Protein 7AH2 (pdb70)

Secondary structure (P-SEA, 3-state):
ccccccccccccccbbbbccccccccccaaaaaaaaaacccccccccccccccccccc/ccccccccccccccbbbbccccccccccaaaaaaaaaacccccccccccccccccccc

B-factor: mean 26.35, std 6.77, range [5.73, 57.05]

Radius of gyration: 13.52 Å; Cα contacts (8 Å, |Δi|>4): 278; chains: 2; bounding box: 35×25×39 Å

Solvent-accessible surface area: 6782 Å² total; per-residue (Å²): 99,120,57,53,0,80,90,48,120,95,124,89,24,37,0,0,0,14,22,48,174,52,0,26,2,5,0,2,32,49,11,0,65,101,26,73,111,152,131,109,70,0,68,61,55,181,93,84,16,122,46,10,5,38,8,118,107,56,124,121,51,53,0,82,87,47,118,94,127,89,36,36,0,0,1,12,25,47,162,53,0,26,2,7,0,3,34,50,13,0,69,93,25,86,120,149,130,107,67,0,65,64,54,178,92,82,14,118,46,13,6,40,7,120,84,72

Sequence (116 aa):
CLEPCVICQSRPKNGCIVHGRTGHLMACYTCAKKLKNRNKLCPVCREPIQSVVLTYMSCLEPCVICQSRPKNGCIVHGRTGHLMACYTCAKKLKNRNKLCPVCREPIQSVVLTYMS

Nearest PDB structures (foldseek):
  7ah2-assembly1_BBB  TM=1.011E+00  e=1.483E-12  Danio rerio
  7ahz-assembly4_JJJ  TM=9.874E-01  e=1.660E-10  Xenopus tropicalis
  7ai0-assembly1_AAA  TM=9.796E-01  e=2.502E-10  Homo sapiens
  6sqo-assembly1_D  TM=9.802E-01  e=3.071E-10  Homo sapiens
  7ai1-assembly1_AAA  TM=9.743E-01  e=4.323E-10  Homo sapiens

Foldseek 3Di:
DQFAQPVPSPHHQQKWQDDPHDTDGRHAVVVNVVCLVVQFADPVPRHTRPDIDRHDDD/DQFAQPVPSPHHQQKWQDDPPDTDGRHAVVVNVVCLVVQFADPVPRHTRPDIDRHDDD

Structure (mmCIF, N/CA/C/O backbone):
data_7AH2
#
_entry.id   7AH2
#
_cell.length_a   46.163
_cell.length_b   23.859
_cell.length_c   54.306
_cell.angle_alpha   90.000
_cell.angle_beta   101.664
_cell.angle_gamma   90.000
#
_symmetry.space_group_name_H-M   'P 1 21 1'
#
loop_
_entity.id
_entity.type
_entity.pdbx_description
1 polymer 'E3 ubiquitin-protein ligase Mdm2'
2 non-polymer 'ZINC ION'
3 water water
#
loop_
_atom_site.group_PDB
_atom_site.id
_atom_site.type_symbol
_atom_site.label_atom_id
_atom_site.label_alt_id
_atom_site.label_comp_id
_atom_site.label_asym_id
_atom_site.label_entity_id
_atom_site.label_seq_id
_atom_site.pdbx_PDB_ins_code
_atom_site.Cartn_x
_atom_site.Cartn_y
_atom_site.Cartn_z
_atom_site.occupancy
_atom_site.B_iso_or_equiv
_atom_site.auth_seq_id
_atom_site.auth_comp_id
_atom_site.auth_asym_id
_atom_site.auth_atom_id
_atom_site.pdbx_PDB_model_num
ATOM 1 N N . CYS A 1 14 ? 6.265 -1.594 18.632 1.000 51.338 418 CYS AAA N 1
ATOM 2 C CA . CYS A 1 14 ? 5.949 -1.072 19.998 1.000 49.448 418 CYS AAA CA 1
ATOM 3 C C . CYS A 1 14 ? 6.058 0.455 20.019 1.000 47.487 418 CYS AAA C 1
ATOM 4 O O . CYS A 1 14 ? 7.083 0.975 19.512 1.000 47.428 418 CYS AAA O 1
ATOM 12 N N . LEU A 1 15 ? 5.079 1.126 20.643 1.000 45.411 419 LEU AAA N 1
ATOM 13 C CA . LEU A 1 15 ? 5.132 2.574 21.001 1.000 42.420 419 LEU AAA CA 1
ATOM 14 C C . LEU A 1 15 ? 6.030 2.794 22.233 1.000 38.545 419 LEU AAA C 1
ATOM 15 O O . LEU A 1 15 ? 6.155 3.950 22.636 1.000 38.983 419 LEU AAA O 1
ATOM 21 N N . GLU A 1 16 ? 6.649 1.733 22.777 1.000 34.616 420 GLU AAA N 1
ATOM 22 C CA . GLU A 1 16 ? 7.630 1.780 23.897 1.000 31.404 420 GLU AAA CA 1
ATOM 23 C C . GLU A 1 16 ? 8.898 2.501 23.438 1.000 28.699 420 GLU AAA C 1
ATOM 24 O O . GLU A 1 16 ? 9.181 2.563 22.245 1.000 28.611 420 GLU AAA O 1
ATOM 30 N N . PRO A 1 17 ? 9.694 3.078 24.370 1.000 25.917 421 PRO AAA N 1
ATOM 31 C CA . PRO A 1 17 ? 10.860 3.883 24.010 1.000 24.115 421 PRO AAA CA 1
ATOM 32 C C . PRO A 1 17 ? 12.128 3.060 23.734 1.000 22.215 421 PRO AAA C 1
ATOM 33 O O . PRO A 1 17 ? 12.079 1.842 23.818 1.000 21.751 421 PRO AAA O 1
ATOM 44 N N . CYS A 1 18 ? 13.228 3.748 23.415 1.000 20.909 422 CYS AAA N 1
ATOM 45 C CA . CYS A 1 18 ? 14.576 3.155 23.199 1.000 21.224 422 CYS AAA CA 1
ATOM 46 C C . CYS A 1 18 ? 14.897 2.234 24.377 1.000 21.306 422 CYS AAA C 1
ATOM 47 O O . CYS A 1 18 ? 14.758 2.719 25.498 1.000 22.727 422 CYS AAA O 1
ATOM 55 N N . VAL A 1 19 ? 15.299 0.983 24.130 1.000 20.762 423 VAL AAA N 1
ATOM 56 C CA . VAL A 1 19 ? 15.498 -0.058 25.190 1.000 21.094 423 VAL AAA CA 1
ATOM 57 C C . VAL A 1 19 ? 16.673 0.324 26.096 1.000 20.860 423 VAL AAA C 1
ATOM 58 O O . VAL A 1 19 ? 16.659 -0.126 27.252 1.000 23.642 423 VAL AAA O 1
ATOM 71 N N . ILE A 1 20 ? 17.652 1.079 25.593 1.000 20.301 424 ILE AAA N 1
ATOM 72 C CA . ILE A 1 20 ? 18.885 1.473 26.336 1.000 20.317 424 ILE AAA CA 1
ATOM 73 C C . ILE A 1 20 ? 18.530 2.638 27.275 1.000 20.190 424 ILE AAA C 1
ATOM 74 O O . ILE A 1 20 ? 18.528 2.414 28.499 1.000 19.018 424 ILE AAA O 1
ATOM 90 N N . CYS A 1 21 ? 18.204 3.820 26.733 1.000 20.569 425 CYS AAA N 1
ATOM 91 C CA . CYS A 1 21 ? 17.968 5.063 27.529 1.000 21.127 425 CYS AAA CA 1
ATOM 92 C C . CYS A 1 21 ? 16.517 5.138 28.027 1.000 21.247 425 CYS AAA C 1
ATOM 93 O O . CYS A 1 21 ? 16.313 5.718 29.107 1.000 21.389 425 CYS AAA O 1
ATOM 101 N N . GLN A 1 22 ? 15.559 4.592 27.262 1.000 21.596 426 GLN AAA N 1
ATOM 102 C CA . GLN A 1 22 ? 14.101 4.542 27.578 1.000 21.561 426 GLN AAA CA 1
ATOM 103 C C . GLN A 1 22 ? 13.540 5.965 27.674 1.000 21.331 426 GLN AAA C 1
ATOM 104 O O . GLN A 1 22 ? 12.415 6.117 28.178 1.000 20.437 426 GLN AAA O 1
ATOM 118 N N . SER A 1 23 ? 14.266 6.950 27.135 1.000 21.329 427 SER AAA N 1
ATOM 119 C CA . SER A 1 23 ? 13.997 8.403 27.283 1.000 21.679 427 SER AAA CA 1
ATOM 120 C C . SER A 1 23 ? 13.754 9.062 25.916 1.000 22.472 427 SER AAA C 1
ATOM 121 O O . SER A 1 23 ? 13.346 10.254 25.901 1.000 21.957 427 SER AAA O 1
ATOM 129 N N . ARG A 1 24 ? 14.031 8.340 24.822 1.000 23.500 428 ARG AAA N 1
ATOM 130 C CA . ARG A 1 24 ? 13.894 8.815 23.416 1.000 25.203 428 ARG AAA CA 1
ATOM 131 C C . ARG A 1 24 ? 13.247 7.709 22.588 1.000 26.077 428 ARG AAA C 1
ATOM 132 O O . ARG A 1 24 ? 13.378 6.522 22.897 1.000 27.785 428 ARG AAA O 1
ATOM 153 N N . PRO A 1 25 ? 12.574 8.052 21.468 1.000 24.818 429 PRO AAA N 1
ATOM 154 C CA . PRO A 1 25 ? 11.915 7.034 20.650 1.000 24.156 429 PRO AAA CA 1
ATOM 155 C C . PRO A 1 25 ? 12.929 6.155 19.893 1.000 24.429 429 PRO AAA C 1
ATOM 156 O O . PRO A 1 25 ? 14.085 6.525 19.788 1.000 23.583 429 PRO AAA O 1
ATOM 167 N N . LYS A 1 26 ? 12.467 5.003 19.396 1.000 25.157 430 LYS AAA N 1
ATOM 168 C CA . LYS A 1 26 ? 13.256 4.063 18.560 1.000 25.025 430 LYS AAA CA 1
ATOM 169 C C . LYS A 1 26 ? 13.334 4.590 17.120 1.000 26.897 430 LYS AAA C 1
ATOM 170 O O . LYS A 1 26 ? 12.595 4.086 16.256 1.000 29.615 430 LYS AAA O 1
ATOM 189 N N . ASN A 1 27 ? 14.204 5.568 16.867 1.000 25.993 431 ASN AAA N 1
ATOM 190 C CA . ASN A 1 27 ? 14.392 6.198 15.536 1.000 24.110 431 ASN AAA CA 1
ATOM 191 C C . ASN A 1 27 ? 15.841 5.993 15.068 1.000 24.101 431 ASN AAA C 1
ATOM 192 O O . ASN A 1 27 ? 16.272 6.673 14.098 1.000 25.593 431 ASN AAA O 1
ATOM 203 N N . GLY A 1 28 ? 16.583 5.101 15.730 1.000 23.309 432 GLY AAA N 1
ATOM 204 C CA . GLY A 1 28 ? 17.964 4.725 15.372 1.000 22.205 432 GLY AAA CA 1
ATOM 205 C C . GLY A 1 28 ? 17.997 3.331 14.770 1.000 21.714 432 GLY AAA C 1
ATOM 206 O O . GLY A 1 28 ? 18.083 2.353 15.546 1.000 21.066 432 GLY AAA O 1
ATOM 210 N N . CYS A 1 29 ? 17.916 3.238 13.441 1.000 21.368 433 CYS AAA N 1
ATOM 211 C CA . CYS A 1 29 ? 17.866 1.966 12.672 1.000 22.055 433 CYS AAA CA 1
ATOM 212 C C . CYS A 1 29 ? 19.278 1.396 12.462 1.000 22.307 433 CYS AAA C 1
ATOM 213 O O . CYS A 1 29 ? 20.091 2.024 11.743 1.000 20.090 433 CYS AAA O 1
ATOM 221 N N . ILE A 1 30 ? 19.550 0.244 13.084 1.000 23.033 434 ILE AAA N 1
ATOM 222 C CA . ILE A 1 30 ? 20.826 -0.512 12.945 1.000 23.592 434 ILE AAA CA 1
ATOM 223 C C . ILE A 1 30 ? 20.742 -1.313 11.644 1.000 23.115 434 ILE AAA C 1
ATOM 224 O O . ILE A 1 30 ? 19.952 -2.263 11.596 1.000 22.570 434 ILE AAA O 1
ATOM 240 N N . VAL A 1 31 ? 21.535 -0.935 10.641 1.000 22.646 435 VAL AAA N 1
ATOM 241 C CA . VAL A 1 31 ? 21.567 -1.578 9.295 1.000 22.890 435 VAL AAA CA 1
ATOM 242 C C . VAL A 1 31 ? 22.691 -2.621 9.284 1.000 22.442 435 VAL AAA C 1
ATOM 243 O O . VAL A 1 31 ? 23.780 -2.325 9.767 1.000 22.404 435 VAL AAA O 1
ATOM 256 N N . HIS A 1 32 ? 22.398 -3.834 8.827 1.000 22.964 436 HIS AAA N 1
ATOM 257 C CA . HIS A 1 32 ? 23.399 -4.890 8.527 1.000 25.184 436 HIS AAA CA 1
ATOM 258 C C . HIS A 1 32 ? 22.961 -5.566 7.226 1.000 25.798 436 HIS AAA C 1
ATOM 259 O O . HIS A 1 32 ? 21.933 -6.257 7.208 1.000 25.865 436 HIS AAA O 1
ATOM 274 N N . GLY A 1 33 ? 23.719 -5.343 6.160 1.000 27.156 437 GLY AAA N 1
ATOM 275 C CA . GLY A 1 33 ? 23.290 -5.679 4.796 1.000 28.704 437 GLY AAA CA 1
ATOM 276 C C . GLY A 1 33 ? 22.112 -4.812 4.405 1.000 27.891 437 GLY AAA C 1
ATOM 277 O O . GLY A 1 33 ? 22.232 -3.568 4.494 1.000 28.256 437 GLY AAA O 1
ATOM 281 N N . ARG A 1 34 ? 21.003 -5.455 4.043 1.000 27.811 438 ARG AAA N 1
ATOM 282 C CA . ARG A 1 34 ? 19.775 -4.801 3.525 1.000 28.668 438 ARG AAA CA 1
ATOM 283 C C . ARG A 1 34 ? 18.631 -4.897 4.543 1.000 27.463 438 ARG AAA C 1
ATOM 284 O O . ARG A 1 34 ? 17.514 -4.487 4.182 1.000 26.137 438 ARG AAA O 1
ATOM 305 N N . THR A 1 35 ? 18.877 -5.441 5.743 1.000 26.496 439 THR AAA N 1
ATOM 306 C CA . THR A 1 35 ? 17.888 -5.496 6.855 1.000 26.379 439 THR AAA CA 1
ATOM 307 C C . THR A 1 35 ? 18.335 -4.549 7.970 1.000 25.138 439 THR AAA C 1
ATOM 308 O O . THR A 1 35 ? 19.557 -4.362 8.125 1.000 25.023 439 THR AAA O 1
ATOM 319 N N . GLY A 1 36 ? 17.366 -3.991 8.702 1.000 24.151 440 GLY AAA N 1
ATOM 320 C CA . GLY A 1 36 ? 17.589 -3.079 9.838 1.000 22.800 440 GLY AAA CA 1
ATOM 321 C C . GLY A 1 36 ? 16.862 -3.549 11.084 1.000 21.244 440 GLY AAA C 1
ATOM 322 O O . GLY A 1 36 ? 15.848 -4.242 10.945 1.000 20.232 440 GLY AAA O 1
ATOM 326 N N . HIS A 1 37 ? 17.379 -3.188 12.258 1.000 21.085 441 HIS AAA N 1
ATOM 327 C CA . HIS A 1 37 ? 16.759 -3.441 13.584 1.000 20.821 441 HIS AAA CA 1
ATOM 328 C C . HIS A 1 37 ? 16.465 -2.116 14.285 1.000 20.887 441 HIS AAA C 1
ATOM 329 O O . HIS A 1 37 ? 17.386 -1.310 14.407 1.000 21.663 441 HIS AAA O 1
ATOM 344 N N . LEU A 1 38 ? 15.223 -1.929 14.737 1.000 21.306 442 LEU AAA N 1
ATOM 345 C CA . LEU A 1 38 ? 14.729 -0.673 15.349 1.000 21.970 442 LEU AAA CA 1
ATOM 346 C C . LEU A 1 38 ? 14.294 -0.964 16.786 1.000 21.354 442 LEU AAA C 1
ATOM 347 O O . LEU A 1 38 ? 13.122 -1.336 16.988 1.000 21.323 442 LEU AAA O 1
ATOM 363 N N . MET A 1 39 ? 15.224 -0.827 17.734 1.000 21.536 443 MET AAA N 1
ATOM 364 C CA . MET A 1 39 ? 14.995 -1.044 19.188 1.000 22.257 443 MET AAA CA 1
ATOM 365 C C . MET A 1 39 ? 15.547 0.138 19.999 1.000 22.216 443 MET AAA C 1
ATOM 366 O O . MET A 1 39 ? 15.245 0.208 21.209 1.000 23.855 443 MET AAA O 1
ATOM 372 N N . ALA A 1 40 ? 16.340 1.019 19.386 1.000 21.192 444 ALA AAA N 1
ATOM 373 C CA . ALA A 1 40 ? 17.119 2.068 20.085 1.000 20.930 444 ALA AAA CA 1
ATOM 374 C C . ALA A 1 40 ? 16.975 3.404 19.360 1.000 19.908 444 ALA AAA C 1
ATOM 375 O O . ALA A 1 40 ? 16.561 3.398 18.194 1.000 20.038 444 ALA AAA O 1
ATOM 382 N N . CYS A 1 41 ? 17.292 4.501 20.051 1.000 18.400 445 CYS AAA N 1
ATOM 383 C CA . CYS A 1 41 ? 17.288 5.875 19.497 1.000 17.702 445 CYS AAA CA 1
ATOM 384 C C . CYS A 1 41 ? 18.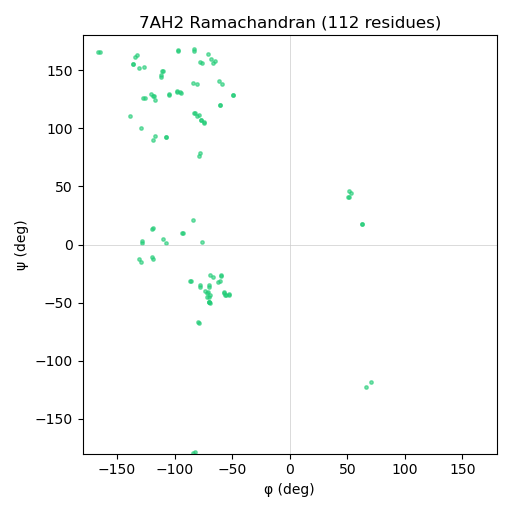563 6.042 18.663 1.000 17.256 445 CYS AAA C 1
ATOM 385 O O . CYS A 1 41 ? 19.515 5.269 18.895 1.000 16.791 445 CYS AAA O 1
ATOM 393 N N . TYR A 1 42 ? 18.558 6.983 17.715 1.000 16.469 446 TYR AAA N 1
ATOM 394 C CA . TYR A 1 42 ? 19.700 7.288 16.814 1.000 16.580 446 TYR AAA CA 1
ATOM 395 C C . TYR A 1 42 ? 20.980 7.535 17.627 1.000 16.532 446 TYR AAA C 1
ATOM 396 O O . TYR A 1 42 ? 22.047 7.059 17.235 1.000 16.017 446 TYR AAA O 1
ATOM 414 N N . THR A 1 43 ? 20.870 8.274 18.724 1.000 16.657 447 THR AAA N 1
ATOM 415 C CA . THR A 1 43 ? 22.015 8.729 19.553 1.000 17.040 447 THR AAA CA 1
ATOM 416 C C . THR A 1 43 ? 22.592 7.524 20.300 1.000 17.654 447 THR AAA C 1
ATOM 417 O O . THR A 1 43 ? 23.828 7.433 20.378 1.000 18.822 447 THR AAA O 1
ATOM 428 N N . CYS A 1 44 ? 21.741 6.638 20.824 1.000 17.919 448 CYS AAA N 1
ATOM 429 C CA . CYS A 1 44 ? 22.149 5.404 21.550 1.000 17.958 448 CYS AAA CA 1
ATOM 430 C C . CYS A 1 44 ? 22.780 4.416 20.563 1.000 17.946 448 CYS AAA C 1
ATOM 431 O O . CYS A 1 44 ? 23.876 3.914 20.852 1.000 18.9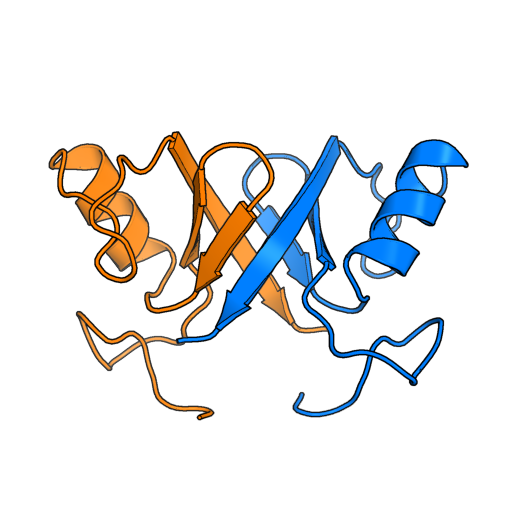69 448 CYS AAA O 1
ATOM 439 N N . ALA A 1 45 ? 22.105 4.156 19.444 1.000 17.696 449 ALA AAA N 1
ATOM 440 C CA . ALA A 1 45 ? 22.525 3.210 18.386 1.000 17.658 449 ALA AAA CA 1
ATOM 441 C C . ALA A 1 45 ? 23.854 3.658 17.767 1.000 18.383 449 ALA AAA C 1
ATOM 442 O O . ALA A 1 45 ? 24.638 2.793 17.359 1.000 18.496 449 ALA AAA O 1
ATOM 449 N N . LYS A 1 46 ? 24.107 4.966 17.705 1.000 20.169 450 LYS AAA N 1
ATOM 450 C CA . LYS A 1 46 ? 25.379 5.554 17.186 1.000 21.241 450 LYS AAA CA 1
ATOM 451 C C . LYS A 1 46 ? 26.526 5.269 18.165 1.000 21.401 450 LYS AAA C 1
ATOM 452 O O . LYS A 1 46 ? 27.621 4.912 17.698 1.000 21.408 450 LYS AAA O 1
ATOM 471 N N . LYS A 1 47 ? 26.298 5.463 19.466 1.000 21.658 451 LYS AAA N 1
ATOM 472 C CA . LYS A 1 47 ? 27.314 5.187 20.513 1.000 22.739 451 LYS AAA CA 1
ATOM 473 C C . LYS A 1 47 ? 27.761 3.719 20.406 1.000 22.412 451 LYS AAA C 1
ATOM 474 O O . LYS A 1 47 ? 28.974 3.461 20.515 1.000 21.985 451 LYS AAA O 1
ATOM 493 N N . LEU A 1 48 ? 26.814 2.806 20.179 1.000 21.668 452 LEU AAA N 1
ATOM 494 C CA . LEU A 1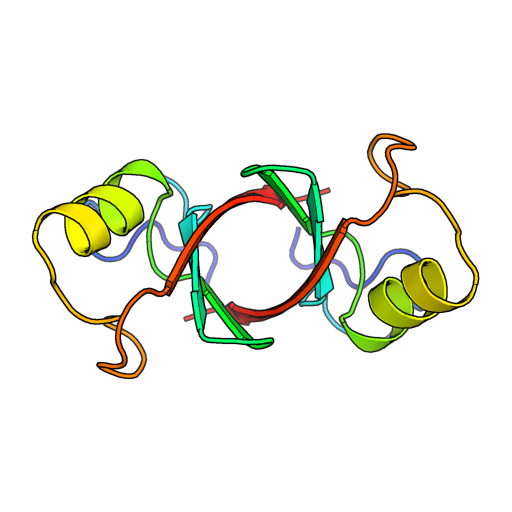 48 ? 27.071 1.358 19.980 1.000 22.442 452 LEU AAA CA 1
ATOM 495 C C . LEU A 1 48 ? 28.059 1.159 18.821 1.000 22.448 452 LEU AAA C 1
ATOM 496 O O . LEU A 1 48 ? 28.954 0.314 18.938 1.000 21.889 452 LEU AAA O 1
ATOM 512 N N . LYS A 1 49 ? 27.876 1.896 17.727 1.000 23.082 453 LYS AAA N 1
ATOM 513 C CA . LYS A 1 49 ? 28.715 1.770 16.509 1.000 23.903 453 LYS AAA CA 1
ATOM 514 C C . LYS A 1 49 ? 30.110 2.350 16.761 1.000 24.854 453 LYS AAA C 1
ATOM 515 O O . LYS A 1 49 ? 31.081 1.729 16.302 1.000 25.399 453 LYS AAA O 1
ATOM 534 N N . ASN A 1 50 ? 30.199 3.491 17.450 1.000 26.830 454 ASN AAA N 1
ATOM 535 C CA . ASN A 1 50 ? 31.481 4.197 17.722 1.000 28.679 454 ASN AAA CA 1
AT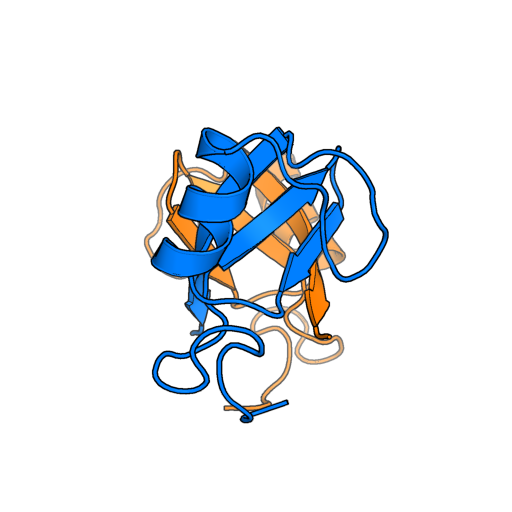OM 536 C C . ASN A 1 50 ? 32.301 3.384 18.732 1.000 28.712 454 ASN AAA C 1
ATOM 537 O O . ASN A 1 50 ? 33.524 3.371 18.588 1.000 27.810 454 ASN AAA O 1
ATOM 548 N N . ARG A 1 51 ? 31.646 2.712 19.688 1.000 30.186 455 ARG AAA N 1
ATOM 549 C CA . ARG A 1 51 ? 32.297 1.898 20.757 1.000 30.870 455 ARG AAA CA 1
ATOM 550 C C . ARG A 1 51 ? 32.404 0.430 20.316 1.000 30.299 455 ARG AAA C 1
ATOM 551 O O . ARG A 1 51 ? 32.750 -0.408 21.158 1.000 28.850 455 ARG AAA O 1
ATOM 572 N N . ASN A 1 52 ? 32.117 0.147 19.041 1.000 31.007 456 ASN AAA N 1
ATOM 573 C CA . ASN A 1 52 ? 32.196 -1.185 18.372 1.000 30.265 456 ASN AAA CA 1
ATOM 574 C C . ASN A 1 52 ? 31.452 -2.256 19.164 1.000 29.309 456 ASN AAA C 1
ATOM 575 O O . ASN A 1 52 ? 31.991 -3.347 19.297 1.000 32.333 456 ASN AAA O 1
ATOM 586 N N . LYS A 1 53 ? 30.241 -1.957 19.623 1.000 29.302 457 LYS AAA N 1
ATOM 587 C CA . LYS A 1 53 ? 29.311 -2.945 20.219 1.000 28.790 457 LYS AAA CA 1
ATOM 588 C C . LYS A 1 53 ? 28.580 -3.647 19.080 1.000 29.279 457 LYS AAA C 1
ATOM 589 O O . LYS A 1 53 ? 28.655 -3.159 17.938 1.000 31.623 457 LYS AAA O 1
ATOM 608 N N . LEU A 1 54 ? 27.880 -4.73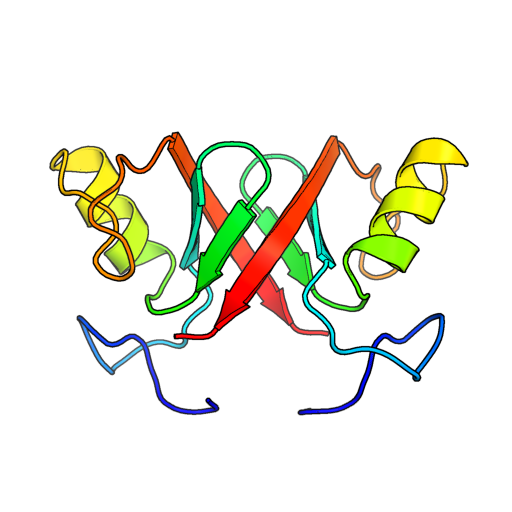7 19.372 1.000 28.320 458 LEU AAA N 1
ATOM 609 C CA . LEU A 1 54 ? 27.080 -5.450 18.348 1.000 26.599 458 LEU AAA CA 1
ATOM 610 C C . LEU A 1 54 ? 25.631 -4.991 18.463 1.000 25.767 458 LEU AAA C 1
ATOM 611 O O . LEU A 1 54 ? 25.303 -4.303 19.444 1.000 25.540 458 LEU AAA O 1
ATOM 627 N N . CYS A 1 55 ? 24.818 -5.322 17.461 1.000 25.626 459 CYS AAA N 1
ATOM 628 C CA . CYS A 1 55 ? 23.350 -5.110 17.475 1.000 25.443 459 CYS AAA CA 1
ATOM 629 C C . CYS A 1 55 ? 22.752 -5.905 18.637 1.000 24.930 459 CYS AAA C 1
ATOM 630 O O . CYS A 1 55 ? 22.898 -7.122 18.697 1.000 22.464 459 CYS AAA O 1
ATOM 638 N N . PRO A 1 56 ? 22.077 -5.243 19.609 1.000 25.803 460 PRO AAA N 1
ATOM 639 C CA . PRO A 1 56 ? 21.458 -5.953 20.726 1.000 25.967 460 PRO AAA CA 1
ATOM 640 C C . PRO A 1 56 ? 20.395 -6.981 20.301 1.000 26.925 460 PRO AAA C 1
ATOM 641 O O . PRO A 1 56 ? 20.198 -7.942 21.029 1.000 30.834 460 PRO AAA O 1
ATOM 652 N N . VAL A 1 57 ? 19.748 -6.781 19.152 1.000 26.149 461 VAL AAA N 1
ATOM 653 C CA . VAL A 1 57 ? 18.670 -7.686 18.652 1.000 26.424 461 VAL AAA CA 1
ATOM 654 C C . VAL A 1 57 ? 19.310 -9.019 18.230 1.000 24.838 461 VAL AAA C 1
ATOM 655 O O . VAL A 1 57 ? 18.817 -10.048 18.710 1.000 23.179 461 VAL AAA O 1
ATOM 668 N N . CYS A 1 58 ? 20.385 -8.991 17.426 1.000 24.979 462 CYS AAA N 1
ATOM 669 C CA . CYS A 1 58 ? 20.979 -10.182 16.751 1.000 25.623 462 CYS AAA CA 1
ATOM 670 C C . CYS A 1 58 ? 22.496 -10.340 16.970 1.000 26.542 462 CYS AAA C 1
ATOM 671 O O . CYS A 1 58 ? 23.049 -11.302 16.401 1.000 27.634 462 CYS AAA O 1
ATOM 679 N N . ARG A 1 59 ? 23.149 -9.482 17.764 1.000 27.894 463 ARG AAA N 1
ATOM 680 C CA . ARG A 1 59 ? 24.607 -9.549 18.073 1.000 29.065 463 ARG AAA CA 1
ATOM 681 C C . ARG A 1 59 ? 25.409 -9.663 16.765 1.000 29.152 463 ARG AAA C 1
ATOM 682 O O . ARG A 1 59 ? 26.393 -10.423 16.716 1.000 29.621 463 ARG AAA O 1
ATOM 703 N N . GLU A 1 60 ? 25.002 -8.918 15.744 1.000 29.948 464 GLU AAA N 1
ATOM 704 C CA . GLU A 1 60 ? 25.677 -8.825 14.426 1.000 30.223 464 GLU AAA CA 1
ATOM 705 C C . GLU A 1 60 ? 26.251 -7.410 14.329 1.000 29.915 464 GLU AAA C 1
ATOM 706 O O . GLU A 1 60 ? 25.648 -6.466 14.836 1.000 29.805 464 GLU AAA O 1
ATOM 718 N N . PRO A 1 61 ? 27.432 -7.198 13.709 1.000 29.434 465 PRO AAA N 1
ATOM 719 C CA . PRO A 1 61 ? 28.051 -5.872 13.712 1.000 29.476 465 PRO AAA CA 1
ATOM 720 C C . PRO A 1 61 ? 27.197 -4.791 13.026 1.000 28.373 465 PRO AAA C 1
ATOM 721 O O . PRO A 1 61 ? 26.578 -5.068 12.006 1.000 27.290 465 PRO AAA O 1
ATOM 732 N N . ILE A 1 62 ? 27.187 -3.593 13.616 1.000 27.896 466 ILE AAA N 1
ATOM 733 C CA . ILE A 1 62 ? 26.441 -2.396 13.129 1.000 28.746 466 ILE AAA CA 1
ATOM 734 C C . ILE A 1 62 ? 27.224 -1.796 11.953 1.000 29.523 466 ILE AAA C 1
ATOM 735 O O . ILE A 1 62 ? 28.285 -1.197 12.196 1.000 30.197 466 ILE AAA O 1
ATOM 751 N N . GLN A 1 63 ? 26.715 -1.966 10.729 1.000 30.047 467 GLN AAA N 1
ATOM 752 C CA . GLN A 1 63 ? 27.337 -1.464 9.472 1.000 30.410 467 GLN AAA CA 1
ATOM 753 C C . GLN A 1 63 ? 27.068 0.039 9.313 1.000 29.071 467 GLN AAA C 1
ATOM 754 O O . GLN A 1 63 ? 27.930 0.746 8.755 1.000 30.602 467 GLN AAA O 1
ATOM 768 N N . SER A 1 64 ? 25.890 0.501 9.717 1.000 26.735 468 SER AAA N 1
ATOM 769 C CA . SER A 1 64 ? 25.542 1.944 9.718 1.000 27.418 468 SER AAA CA 1
ATOM 770 C C . SER A 1 64 ? 24.297 2.161 10.564 1.000 26.415 468 SER AAA C 1
ATOM 771 O O . SER A 1 64 ? 23.616 1.176 10.865 1.000 25.607 468 SER AAA O 1
ATOM 779 N N . VAL A 1 65 ? 24.032 3.420 10.908 1.000 26.463 469 VAL AAA N 1
ATOM 780 C CA . VAL A 1 65 ? 22.827 3.855 11.668 1.000 25.520 469 VAL AAA CA 1
ATOM 781 C C . VAL A 1 65 ? 22.122 4.961 10.874 1.000 24.380 469 VAL AAA C 1
ATOM 782 O O . VAL A 1 65 ? 22.759 5.961 10.530 1.000 22.967 469 VAL AAA O 1
ATOM 795 N N . VAL A 1 66 ? 20.834 4.772 10.615 1.000 25.858 470 VAL AAA N 1
ATOM 796 C CA . VAL A 1 66 ? 19.957 5.737 9.896 1.000 26.685 470 VAL AAA CA 1
ATOM 797 C C . VAL A 1 66 ? 19.065 6.409 10.937 1.000 25.598 470 VAL AAA C 1
ATOM 798 O O . VAL A 1 66 ? 18.475 5.674 11.724 1.000 26.142 470 VAL AAA O 1
ATOM 811 N N . LEU A 1 67 ? 19.011 7.746 10.946 1.000 25.102 471 LEU AAA N 1
ATOM 812 C CA . LEU A 1 67 ? 18.027 8.548 11.722 1.000 24.672 471 LEU AAA CA 1
ATOM 813 C C . LEU A 1 67 ? 16.672 8.449 11.013 1.000 24.728 471 LEU AAA C 1
ATOM 814 O O . LEU A 1 67 ? 16.510 9.088 9.957 1.000 24.512 471 LEU AAA O 1
ATOM 830 N N . THR A 1 68 ? 15.748 7.663 11.573 1.000 24.926 472 THR AAA N 1
ATOM 831 C CA . THR A 1 68 ? 14.468 7.266 10.928 1.000 26.762 472 THR AAA CA 1
ATOM 832 C C . THR A 1 68 ? 13.321 8.157 11.413 1.000 27.058 472 THR AAA C 1
ATOM 833 O O . THR A 1 68 ? 13.156 8.295 12.621 1.000 25.995 472 THR AAA O 1
ATOM 844 N N . TYR A 1 69 ? 12.519 8.682 10.486 1.000 28.822 473 TYR AAA N 1
ATOM 845 C CA . TYR A 1 69 ? 11.322 9.513 10.771 1.000 29.694 473 TYR AAA CA 1
ATOM 846 C C . TYR A 1 69 ? 10.086 8.764 10.249 1.000 31.314 473 TYR AAA C 1
ATOM 847 O O . TYR A 1 69 ? 10.047 8.375 9.074 1.000 29.985 473 TYR AAA O 1
ATOM 865 N N . MET A 1 70 ? 9.114 8.533 11.132 1.000 35.654 474 MET AAA N 1
ATOM 866 C CA . MET A 1 70 ? 7.827 7.851 10.824 1.000 36.803 474 MET AAA CA 1
ATOM 867 C C . MET A 1 70 ? 6.854 8.883 10.250 1.000 35.519 474 MET AAA C 1
ATOM 868 O O . MET A 1 70 ? 6.818 9.999 10.750 1.000 36.674 474 MET AAA O 1
ATOM 882 N N . SER A 1 71 ? 6.093 8.514 9.229 1.000 37.929 475 SER AAA N 1
ATOM 883 C CA . SER A 1 71 ? 5.082 9.385 8.572 1.000 40.718 475 SER AAA CA 1
ATOM 884 C C . SER A 1 71 ? 3.903 8.528 8.091 1.000 41.769 475 SER AAA C 1
ATOM 885 O O . SER A 1 71 ? 4.128 7.362 7.742 1.000 41.419 475 SER AAA O 1
ATOM 891 N N . CYS B 1 14 ? 0.884 6.889 14.526 1.000 57.046 418 CYS BBB N 1
ATOM 892 C CA . CYS B 1 14 ? -0.059 6.039 13.718 1.000 53.471 418 CYS BBB CA 1
ATOM 893 C C . CYS B 1 14 ? 0.554 4.653 13.469 1.000 51.222 418 CYS BBB C 1
ATOM 894 O O . CYS B 1 14 ? 1.648 4.578 12.850 1.000 46.855 418 CYS BBB O 1
ATOM 902 N N . LEU B 1 15 ? -0.138 3.601 13.934 1.000 49.485 419 LEU BBB N 1
ATOM 903 C CA . LEU B 1 15 ? 0.146 2.175 13.600 1.000 46.356 419 LEU BBB CA 1
ATOM 904 C C . LEU B 1 15 ? -0.535 1.818 12.261 1.000 43.765 419 LEU BBB C 1
ATOM 905 O O . LEU B 1 15 ? -0.767 0.609 12.003 1.000 42.151 419 LEU BBB O 1
ATOM 911 N N . GLU B 1 16 ? -0.842 2.832 11.436 1.000 39.689 420 GLU BBB N 1
ATOM 912 C CA . GLU B 1 16 ? -1.484 2.725 10.099 1.000 36.203 420 GLU BBB CA 1
ATOM 913 C C . GLU B 1 16 ? -0.558 1.977 9.139 1.000 34.723 420 GLU BBB C 1
ATOM 914 O O . GLU B 1 16 ? 0.661 1.930 9.340 1.000 35.143 420 GLU BBB O 1
ATOM 920 N N . PRO B 1 17 ? -1.099 1.380 8.051 1.000 31.336 421 PRO BBB N 1
ATOM 921 C CA . PRO B 1 17 ? -0.304 0.549 7.142 1.000 30.096 421 PRO BBB CA 1
ATOM 922 C C . PRO B 1 17 ? 0.488 1.349 6.091 1.000 28.697 421 PRO BBB C 1
ATOM 923 O O . PRO B 1 17 ? 0.422 2.571 6.110 1.000 29.468 421 PRO BBB O 1
ATOM 934 N N . CYS B 1 18 ? 1.216 0.648 5.211 1.000 25.372 422 CYS BBB N 1
ATOM 935 C CA . CYS B 1 18 ? 1.966 1.236 4.067 1.000 23.381 422 CYS BBB CA 1
ATOM 936 C C . CYS B 1 18 ? 1.026 2.170 3.310 1.000 23.465 422 CYS BBB C 1
ATOM 937 O O . CYS B 1 18 ? -0.080 1.721 2.994 1.000 24.305 422 CYS BBB O 1
ATOM 945 N N . VAL B 1 19 ? 1.443 3.412 3.047 1.000 22.653 423 VAL BBB N 1
ATOM 946 C CA . VAL B 1 19 ? 0.569 4.480 2.477 1.000 22.515 423 VAL BBB CA 1
ATOM 947 C C . VAL B 1 19 ? 0.207 4.147 1.021 1.000 22.161 423 VAL BBB C 1
ATOM 948 O O . VAL B 1 19 ? -0.846 4.620 0.576 1.000 22.696 423 VAL BBB O 1
ATOM 961 N N . ILE B 1 20 ? 1.047 3.378 0.318 1.000 21.529 424 ILE BBB N 1
ATOM 962 C CA . ILE B 1 20 ? 0.854 2.997 -1.112 1.000 21.805 424 ILE BBB CA 1
ATOM 963 C C . ILE B 1 20 ? -0.160 1.848 -1.177 1.000 21.833 424 ILE BBB C 1
ATOM 964 O O . ILE B 1 20 ? -1.270 2.091 -1.663 1.000 21.686 424 ILE BBB O 1
ATOM 980 N N . CYS B 1 21 ? 0.173 0.661 -0.662 1.000 22.603 425 CYS BBB N 1
ATOM 981 C CA . CYS B 1 21 ? -0.676 -0.563 -0.784 1.000 22.925 425 CYS BBB CA 1
ATOM 982 C C . CYS B 1 21 ? -1.723 -0.633 0.339 1.000 23.329 425 CYS BBB C 1
ATOM 983 O O . CYS B 1 21 ? -2.808 -1.191 0.082 1.000 23.642 425 CYS BBB O 1
ATOM 991 N N . GLN B 1 22 ? -1.401 -0.106 1.525 1.000 23.083 426 GLN BBB N 1
ATOM 992 C CA . GLN B 1 22 ? -2.288 -0.058 2.725 1.000 23.203 4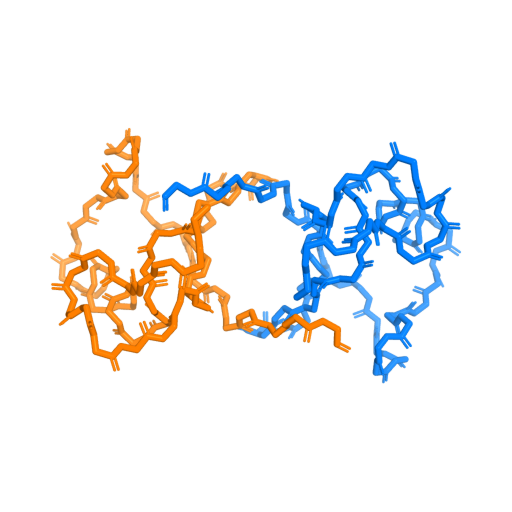26 GLN BBB CA 1
ATOM 993 C C . GLN B 1 22 ? -2.625 -1.481 3.183 1.000 22.019 42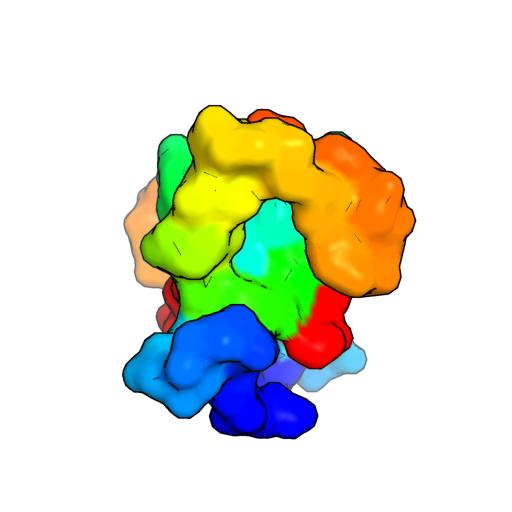6 GLN BBB C 1
ATOM 994 O O . GLN B 1 22 ? -3.531 -1.633 4.011 1.000 21.732 426 GLN BBB O 1
ATOM 1008 N N . SER B 1 23 ? -1.843 -2.462 2.733 1.000 21.581 427 SER BBB N 1
ATOM 1009 C CA . SER B 1 23 ? -2.086 -3.911 2.921 1.000 21.832 427 SER BBB CA 1
ATOM 1010 C C . SER B 1 23 ? -0.948 -4.564 3.717 1.000 21.256 427 SER BBB C 1
ATOM 1011 O O . SER B 1 23 ? -1.136 -5.727 4.121 1.000 20.646 427 SER BBB O 1
ATOM 1019 N N . ARG B 1 24 ? 0.180 -3.864 3.898 1.000 21.916 428 ARG BBB N 1
ATOM 1020 C CA . ARG B 1 24 ? 1.407 -4.375 4.566 1.000 21.968 428 ARG BBB CA 1
ATOM 1021 C C . ARG B 1 24 ? 1.952 -3.318 5.521 1.000 21.963 428 ARG BBB C 1
ATOM 1022 O O . ARG B 1 24 ? 1.744 -2.117 5.321 1.000 20.340 428 ARG BBB O 1
ATOM 1043 N N . PRO B 1 25 ? 2.716 -3.740 6.557 1.000 22.026 429 PRO BBB N 1
ATOM 1044 C CA . PRO B 1 25 ? 3.266 -2.802 7.535 1.000 21.483 429 PRO BBB CA 1
ATOM 1045 C C . PRO B 1 25 ? 4.346 -1.890 6.927 1.000 21.467 429 PRO BBB C 1
ATOM 1046 O O . PRO B 1 25 ? 4.898 -2.229 5.894 1.000 20.673 429 PRO BBB O 1
ATOM 1057 N N . LYS B 1 26 ? 4.604 -0.750 7.577 1.000 21.608 430 LYS BBB N 1
ATOM 1058 C CA . LYS B 1 26 ? 5.639 0.239 7.180 1.000 21.585 430 LYS BBB CA 1
ATOM 1059 C C . LYS B 1 26 ? 7.024 -0.251 7.633 1.000 21.147 430 LYS BBB C 1
ATOM 1060 O O . LYS B 1 26 ? 7.548 0.304 8.612 1.000 23.260 430 LYS BBB O 1
ATOM 1079 N N . ASN B 1 27 ? 7.608 -1.223 6.935 1.000 19.836 431 ASN BBB N 1
ATOM 1080 C CA . ASN B 1 27 ? 8.926 -1.825 7.275 1.000 19.736 431 ASN BBB CA 1
ATOM 1081 C C . ASN B 1 27 ? 9.937 -1.603 6.130 1.000 19.079 431 ASN BBB C 1
ATOM 1082 O O . ASN B 1 27 ? 11.009 -2.258 6.125 1.000 17.559 431 ASN BBB O 1
ATOM 1093 N N . GLY B 1 28 ? 9.611 -0.701 5.200 1.000 18.832 432 GLY BBB N 1
ATOM 1094 C CA . GLY B 1 28 ? 10.465 -0.314 4.064 1.000 18.723 432 GLY BBB CA 1
ATOM 1095 C C . GLY B 1 28 ? 11.038 1.071 4.259 1.000 18.954 432 GLY BBB C 1
ATOM 1096 O O . GLY B 1 28 ? 10.358 2.049 3.880 1.000 19.467 432 GLY BBB O 1
ATOM 1100 N N . CYS B 1 29 ? 12.241 1.155 4.839 1.000 19.585 433 CYS BBB N 1
ATOM 1101 C CA . CYS B 1 29 ? 12.932 2.425 5.188 1.000 19.670 433 CYS BBB CA 1
ATOM 1102 C C . CYS B 1 29 ? 13.673 2.990 3.971 1.000 19.885 433 CYS BBB C 1
ATOM 1103 O O . CYS B 1 29 ? 14.649 2.367 3.515 1.000 20.229 433 CYS BBB O 1
ATOM 1111 N N . ILE B 1 30 ? 13.210 4.139 3.472 1.000 19.759 434 ILE BBB N 1
ATOM 1112 C CA . ILE B 1 30 ? 13.844 4.906 2.364 1.000 19.624 434 ILE BBB CA 1
ATOM 1113 C C . ILE B 1 30 ? 15.018 5.681 2.964 1.000 20.360 434 ILE BBB C 1
ATOM 1114 O O . ILE B 1 30 ? 14.772 6.613 3.749 1.000 21.588 434 ILE BBB O 1
ATOM 1130 N N . VAL B 1 31 ? 16.243 5.298 2.606 1.000 20.744 435 VAL BBB N 1
ATOM 1131 C CA . VAL B 1 31 ? 17.497 5.935 3.103 1.000 21.189 435 VAL BBB CA 1
ATOM 1132 C C . VAL B 1 31 ? 17.933 6.998 2.085 1.000 21.812 435 VAL BBB C 1
ATOM 1133 O O . VAL B 1 31 ? 17.945 6.701 0.881 1.000 22.798 435 VAL BBB O 1
ATOM 1146 N N . HIS B 1 32 ? 18.224 8.208 2.552 1.000 22.862 436 HIS BBB N 1
ATOM 1147 C CA . HIS B 1 32 ? 18.978 9.244 1.803 1.000 24.463 436 HIS BBB CA 1
ATOM 1148 C C . HIS B 1 32 ? 20.100 9.736 2.706 1.000 25.434 436 HIS BBB C 1
ATOM 1149 O O . HIS B 1 32 ? 19.785 10.529 3.608 1.000 27.037 436 HIS BBB O 1
ATOM 1164 N N . GLY B 1 33 ? 21.321 9.248 2.504 1.000 25.494 437 GLY BBB N 1
ATOM 1165 C CA . GLY B 1 33 ? 22.455 9.582 3.373 1.000 26.810 437 GLY BBB CA 1
ATOM 1166 C C . GLY B 1 33 ? 22.264 8.927 4.720 1.000 27.411 437 GLY BBB C 1
ATOM 1167 O O . GLY B 1 33 ? 22.170 7.695 4.727 1.000 28.357 437 GLY BBB O 1
ATOM 1171 N N . ARG B 1 34 ? 22.168 9.722 5.791 1.000 28.596 438 ARG BBB N 1
ATOM 1172 C CA . ARG B 1 34 ? 22.129 9.252 7.198 1.000 29.568 438 ARG BBB CA 1
ATOM 1173 C C . ARG B 1 34 ? 20.727 9.404 7.802 1.000 29.058 438 ARG BBB C 1
ATOM 1174 O O . ARG B 1 34 ? 20.589 9.068 8.984 1.000 29.932 438 ARG BBB O 1
ATOM 1195 N N . THR B 1 35 ? 19.740 9.888 7.038 1.000 28.029 439 THR BBB N 1
ATOM 1196 C CA . THR B 1 35 ? 18.313 9.956 7.451 1.000 27.329 439 THR BBB CA 1
ATOM 1197 C C . THR B 1 35 ? 17.501 8.969 6.618 1.000 26.038 439 THR BBB C 1
ATOM 1198 O O . THR B 1 35 ? 17.891 8.705 5.476 1.000 25.297 439 THR BBB O 1
ATOM 1209 N N . GLY B 1 36 ? 16.427 8.438 7.204 1.000 26.632 440 GLY BBB N 1
ATOM 1210 C CA . GLY B 1 36 ? 15.500 7.482 6.570 1.000 26.318 440 GLY BBB CA 1
ATOM 1211 C C . GLY B 1 36 ? 14.063 7.917 6.774 1.000 25.993 440 GLY BBB C 1
ATOM 1212 O O . GLY B 1 36 ? 13.792 8.576 7.797 1.000 26.572 440 GLY BBB O 1
ATOM 1216 N N . HIS B 1 37 ? 13.173 7.558 5.845 1.000 24.968 441 HIS BBB N 1
ATOM 1217 C CA . HIS B 1 37 ? 11.716 7.823 5.920 1.000 24.137 441 HIS BBB CA 1
ATOM 1218 C C . HIS B 1 37 ? 10.932 6.511 5.889 1.000 23.921 441 HIS BBB C 1
ATOM 1219 O O . HIS B 1 37 ? 11.166 5.714 4.979 1.000 24.692 441 HIS BBB O 1
ATOM 1234 N N . LEU B 1 38 ? 10.009 6.334 6.836 1.000 24.337 442 LEU BBB N 1
ATOM 1235 C CA . LEU B 1 38 ? 9.194 5.107 6.995 1.000 25.014 442 LEU BBB CA 1
ATOM 1236 C C . LEU B 1 38 ? 7.722 5.458 6.795 1.000 25.046 442 LEU BBB C 1
ATOM 1237 O O . LEU B 1 38 ? 7.076 5.863 7.757 1.000 27.089 442 LEU BBB O 1
ATOM 1253 N N . MET B 1 39 ? 7.241 5.305 5.564 1.000 25.959 443 MET BBB N 1
ATOM 1254 C CA . MET B 1 39 ? 5.825 5.509 5.165 1.000 26.141 443 MET BBB CA 1
ATOM 1255 C C . MET B 1 39 ? 5.306 4.295 4.382 1.000 25.785 443 MET BBB C 1
ATOM 1256 O O . MET B 1 39 ? 4.085 4.211 4.200 1.000 27.008 443 MET BBB O 1
ATOM 1262 N N . ALA B 1 40 ? 6.188 3.406 3.907 1.000 25.254 444 ALA BBB N 1
ATOM 1263 C CA . ALA B 1 40 ? 5.834 2.321 2.960 1.000 23.255 444 ALA BBB CA 1
ATOM 1264 C C . ALA B 1 40 ? 6.420 0.989 3.429 1.000 21.523 444 ALA BBB C 1
ATOM 1265 O O . ALA B 1 40 ? 7.318 0.997 4.277 1.000 22.197 444 ALA BBB O 1
ATOM 1272 N N . CYS B 1 41 ? 5.901 -0.108 2.893 1.000 19.798 445 CYS BBB N 1
ATOM 1273 C CA . CYS B 1 41 ? 6.420 -1.479 3.093 1.000 19.581 445 CYS BBB CA 1
ATOM 1274 C C . CYS B 1 41 ? 7.676 -1.638 2.233 1.000 19.012 445 CYS BBB C 1
ATOM 1275 O O . CYS B 1 41 ? 7.822 -0.873 1.264 1.000 18.650 445 CYS BBB O 1
ATOM 1283 N N . TYR B 1 42 ? 8.559 -2.574 2.600 1.000 18.738 446 TYR BBB N 1
ATOM 1284 C CA . TYR B 1 42 ? 9.841 -2.872 1.906 1.000 17.732 446 TYR BBB CA 1
ATOM 1285 C C . TYR B 1 42 ? 9.588 -3.121 0.416 1.000 18.570 446 TYR BBB C 1
ATOM 1286 O O . TYR B 1 42 ? 10.344 -2.630 -0.414 1.000 19.079 446 TYR BBB O 1
ATOM 1304 N N . THR B 1 43 ? 8.537 -3.876 0.098 1.000 19.811 447 THR BBB N 1
ATOM 1305 C CA . THR B 1 43 ? 8.190 -4.333 -1.265 1.000 20.557 447 THR BBB CA 1
ATOM 1306 C C . THR B 1 43 ? 7.744 -3.126 -2.100 1.000 22.191 447 THR BBB C 1
ATOM 1307 O O . THR B 1 43 ? 8.167 -3.044 -3.272 1.000 25.100 447 THR BBB O 1
ATOM 1318 N N . CYS B 1 44 ? 6.920 -2.236 -1.533 1.000 21.350 448 CYS BBB N 1
ATOM 1319 C CA . CYS B 1 44 ? 6.412 -1.012 -2.208 1.000 19.774 448 CYS BBB CA 1
ATOM 1320 C C . CYS B 1 44 ? 7.549 -0.015 -2.392 1.000 20.017 448 CYS BBB C 1
ATOM 1321 O O . CYS B 1 44 ? 7.691 0.481 -3.505 1.000 19.912 448 CYS BBB O 1
ATOM 1329 N N . ALA B 1 45 ? 8.307 0.262 -1.328 1.000 20.946 449 ALA BBB N 1
ATOM 1330 C CA . ALA B 1 45 ? 9.437 1.221 -1.304 1.000 21.783 449 ALA BBB CA 1
ATOM 1331 C C . ALA B 1 45 ? 10.525 0.780 -2.295 1.000 23.235 449 ALA BBB C 1
ATOM 1332 O O . ALA B 1 45 ? 11.193 1.653 -2.869 1.000 24.367 449 ALA BBB O 1
ATOM 1339 N N . LYS B 1 46 ? 10.680 -0.525 -2.513 1.000 24.126 450 LYS BBB N 1
ATOM 1340 C CA . LYS B 1 46 ? 11.655 -1.086 -3.489 1.000 25.209 450 LYS BBB CA 1
ATOM 1341 C C . LYS B 1 46 ? 11.190 -0.814 -4.926 1.000 25.496 450 LYS BBB C 1
ATOM 1342 O O . LYS B 1 46 ? 12.043 -0.432 -5.775 1.000 26.990 450 LYS BBB O 1
ATOM 1361 N N . LYS B 1 47 ? 9.907 -1.039 -5.209 1.000 24.809 451 LYS BBB N 1
ATOM 1362 C CA . LYS B 1 47 ? 9.316 -0.785 -6.552 1.000 25.761 451 LYS BBB CA 1
ATOM 1363 C C . LYS B 1 47 ? 9.542 0.690 -6.927 1.000 24.831 451 LYS BBB C 1
ATOM 1364 O O . LYS B 1 47 ? 9.871 0.958 -8.087 1.000 23.522 451 LYS BBB O 1
ATOM 1383 N N . LEU B 1 48 ? 9.374 1.600 -5.961 1.000 24.890 452 LEU BBB N 1
ATOM 1384 C CA . LEU B 1 48 ? 9.619 3.056 -6.113 1.000 25.036 452 LEU BBB CA 1
ATOM 1385 C C . LEU B 1 48 ? 11.046 3.287 -6.608 1.000 25.381 452 LEU BBB C 1
ATOM 1386 O O . LEU B 1 48 ? 11.238 4.135 -7.483 1.000 23.948 452 LEU BBB O 1
ATOM 1402 N N . LYS B 1 49 ? 12.015 2.573 -6.038 1.000 27.324 453 LYS BBB N 1
ATOM 1403 C CA . LYS B 1 49 ? 13.454 2.757 -6.350 1.000 27.586 453 LYS BBB CA 1
ATOM 1404 C C . LYS B 1 49 ? 13.757 2.180 -7.734 1.000 28.173 453 LYS BBB C 1
ATOM 1405 O O . LYS B 1 49 ? 14.535 2.825 -8.448 1.000 29.768 453 LYS BBB O 1
ATOM 1424 N N . ASN B 1 50 ? 13.171 1.028 -8.088 1.000 28.389 454 ASN BBB N 1
ATOM 1425 C CA . ASN B 1 50 ? 13.406 0.344 -9.390 1.000 29.519 454 ASN BBB CA 1
ATOM 1426 C C . ASN B 1 50 ? 12.764 1.162 -10.514 1.000 28.412 454 ASN BBB C 1
ATOM 1427 O O . ASN B 1 50 ? 13.370 1.226 -11.582 1.000 31.265 454 ASN BBB O 1
ATOM 1438 N N . ARG B 1 51 ? 11.611 1.786 -10.266 1.000 27.211 455 ARG BBB N 1
ATOM 1439 C CA . ARG B 1 51 ? 10.841 2.584 -11.262 1.000 26.763 455 ARG BBB CA 1
ATOM 1440 C C . ARG B 1 51 ? 11.250 4.062 -11.184 1.000 25.540 455 ARG BBB C 1
ATOM 1441 O O . ARG B 1 51 ? 10.583 4.885 -11.813 1.000 23.997 455 ARG BBB O 1
ATOM 1462 N N . ASN B 1 52 ? 12.314 4.368 -10.431 1.000 26.257 456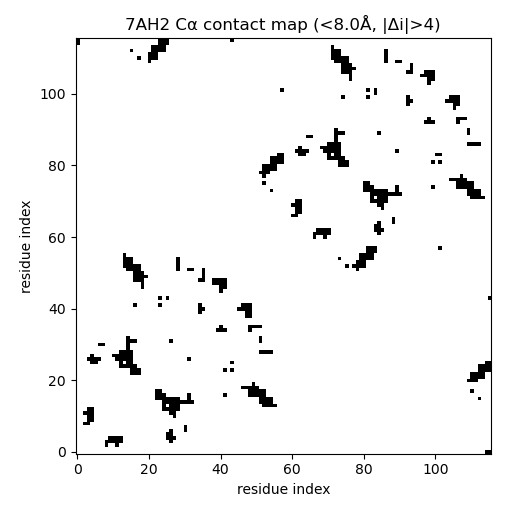 ASN BBB N 1
ATOM 1463 C CA . ASN B 1 52 ? 12.938 5.710 -10.256 1.000 25.034 456 ASN BBB CA 1
ATOM 1464 C C . ASN B 1 52 ? 11.894 6.745 -9.831 1.000 23.564 456 ASN BBB C 1
ATOM 1465 O O . ASN B 1 52 ? 11.936 7.852 -10.352 1.000 23.456 456 ASN BBB O 1
ATOM 1476 N N . LYS B 1 53 ? 11.021 6.403 -8.888 1.000 23.147 457 LYS BBB N 1
ATOM 1477 C CA . LYS B 1 53 ? 10.104 7.358 -8.223 1.000 22.804 457 LYS BBB CA 1
ATOM 1478 C C . LYS B 1 53 ? 10.887 8.029 -7.096 1.000 24.334 457 LYS BBB C 1
ATOM 1479 O O . LYS B 1 53 ? 11.974 7.537 -6.759 1.000 26.878 457 LYS BBB O 1
ATOM 1498 N N . LEU B 1 54 ? 10.371 9.120 -6.536 1.000 24.739 458 LEU BBB N 1
ATOM 1499 C CA . LEU B 1 54 ? 11.041 9.836 -5.425 1.000 23.721 458 LEU BBB CA 1
ATOM 1500 C C . LEU B 1 54 ? 10.428 9.371 -4.106 1.000 24.316 458 LEU BBB C 1
ATOM 1501 O O . LEU B 1 54 ? 9.387 8.681 -4.152 1.000 25.106 458 LEU BBB O 1
ATOM 1517 N N . CYS B 1 55 ? 11.076 9.695 -2.986 1.000 24.854 459 CYS BBB N 1
ATOM 1518 C CA . CYS B 1 55 ? 10.529 9.485 -1.621 1.000 26.105 459 CYS BBB CA 1
ATOM 1519 C C . CYS B 1 55 ? 9.234 10.289 -1.472 1.000 25.884 459 CYS BBB C 1
ATOM 1520 O O . CYS B 1 55 ? 9.243 11.505 -1.614 1.000 24.533 459 CYS BBB O 1
ATOM 1528 N N . PRO B 1 56 ? 8.076 9.650 -1.196 1.000 25.484 460 PRO BBB N 1
ATOM 1529 C CA . PRO B 1 56 ? 6.821 10.381 -1.025 1.000 24.705 460 PRO BBB CA 1
ATOM 1530 C C . PRO B 1 56 ? 6.833 11.408 0.118 1.000 24.252 460 PRO BBB C 1
ATOM 1531 O O . PRO B 1 56 ? 6.094 12.365 0.044 1.000 24.323 460 PRO BBB O 1
ATOM 1542 N N . VAL B 1 57 ? 7.670 11.204 1.136 1.000 24.679 461 VAL BBB N 1
ATOM 1543 C CA . VAL B 1 57 ? 7.756 12.113 2.321 1.000 24.373 461 VAL BBB CA 1
ATOM 1544 C C . VAL B 1 57 ? 8.398 13.440 1.879 1.000 24.389 461 VAL BBB C 1
ATOM 1545 O O . VAL B 1 57 ? 7.793 14.482 2.154 1.000 23.091 461 VAL BBB O 1
ATOM 1558 N N . CYS B 1 58 ? 9.538 13.393 1.171 1.000 25.568 462 CYS BBB N 1
ATOM 1559 C CA . CYS B 1 58 ? 10.407 14.570 0.861 1.000 26.054 462 CYS BBB CA 1
ATOM 1560 C C . CYS B 1 58 ? 10.748 14.717 -0.635 1.000 26.127 462 CYS BBB C 1
ATOM 1561 O O . CYS B 1 58 ? 11.451 15.673 -0.963 1.000 23.660 462 CYS BBB O 1
ATOM 1569 N N . ARG B 1 59 ? 10.244 13.844 -1.518 1.000 30.015 463 ARG BBB N 1
ATOM 1570 C CA . ARG B 1 59 ? 10.445 13.895 -3.002 1.000 30.317 463 ARG BBB CA 1
ATOM 1571 C C . ARG B 1 59 ? 11.947 14.016 -3.301 1.000 29.720 463 ARG BBB C 1
ATOM 1572 O O . ARG B 1 59 ? 12.336 14.771 -4.196 1.000 31.953 463 ARG BBB O 1
ATOM 1593 N N . GLU B 1 60 ? 12.765 13.284 -2.549 1.000 28.467 464 GLU BBB N 1
ATOM 1594 C CA . GLU B 1 60 ? 14.238 13.201 -2.698 1.000 26.651 464 GLU BBB CA 1
ATOM 1595 C C . GLU B 1 60 ? 14.546 11.786 -3.179 1.000 25.015 464 GLU BBB C 1
ATOM 1596 O O . GLU B 1 60 ? 13.831 10.850 -2.840 1.000 24.351 464 GLU BBB O 1
ATOM 1608 N N . PRO B 1 61 ? 15.576 11.566 -4.024 1.000 24.947 465 PRO BBB N 1
ATOM 1609 C CA . PRO B 1 61 ? 15.849 10.234 -4.558 1.000 23.993 465 PRO BBB CA 1
ATOM 1610 C C . PRO B 1 61 ? 16.110 9.177 -3.477 1.000 23.247 465 PRO BBB C 1
ATOM 1611 O O . PRO B 1 61 ? 16.814 9.465 -2.524 1.000 24.304 465 PRO BBB O 1
ATOM 1622 N N . ILE B 1 62 ? 15.549 7.983 -3.680 1.000 22.303 466 ILE BBB N 1
ATOM 1623 C CA . ILE B 1 62 ? 15.723 6.787 -2.807 1.000 21.802 466 ILE BBB CA 1
ATOM 1624 C C . ILE B 1 62 ? 17.102 6.195 -3.119 1.000 21.307 466 ILE BBB C 1
ATOM 1625 O O . ILE B 1 62 ? 17.249 5.604 -4.215 1.000 20.629 466 ILE BBB O 1
ATOM 1641 N N . GLN B 1 63 ? 18.070 6.356 -2.210 1.000 21.241 467 GLN BBB N 1
ATOM 1642 C CA . GLN B 1 63 ? 19.461 5.836 -2.368 1.000 21.472 467 GLN BBB CA 1
ATOM 1643 C C . GLN B 1 63 ? 19.503 4.330 -2.082 1.000 20.353 467 GLN BBB C 1
ATOM 1644 O O . GLN B 1 63 ? 20.332 3.626 -2.689 1.000 19.389 467 GLN BBB O 1
ATOM 1658 N N . SER B 1 64 ? 18.693 3.859 -1.141 1.000 19.750 468 SER BBB N 1
ATOM 1659 C CA . SER B 1 64 ? 18.582 2.419 -0.808 1.000 21.156 468 SER BBB CA 1
ATOM 1660 C C . SER B 1 64 ? 17.346 2.200 0.054 1.000 20.967 468 SER BBB C 1
ATOM 1661 O O . SER B 1 64 ? 16.812 3.189 0.586 1.000 22.469 468 SER BBB O 1
ATOM 1669 N N . VAL B 1 65 ? 16.939 0.943 0.192 1.000 20.114 469 VAL BBB N 1
ATOM 1670 C CA . VAL B 1 65 ? 15.772 0.522 1.010 1.000 20.354 469 VAL BBB CA 1
ATOM 1671 C C . VAL B 1 65 ? 16.235 -0.579 1.971 1.000 20.680 469 VAL BBB C 1
ATOM 1672 O O . VAL B 1 65 ? 16.802 -1.590 1.513 1.000 20.561 469 VAL BBB O 1
ATOM 1685 N N . VAL B 1 66 ? 15.985 -0.386 3.263 1.000 20.932 470 VAL BBB N 1
ATOM 1686 C CA . VAL B 1 66 ? 16.314 -1.356 4.342 1.000 20.818 470 VAL BBB CA 1
ATOM 1687 C C . VAL B 1 66 ? 15.007 -2.012 4.776 1.000 19.914 470 VAL BBB C 1
ATOM 1688 O O . VAL B 1 66 ? 14.061 -1.268 5.016 1.000 18.809 470 VAL BBB O 1
ATOM 1701 N N . LEU B 1 67 ? 14.972 -3.347 4.834 1.000 21.001 471 LEU BBB N 1
ATOM 1702 C CA . LEU B 1 67 ? 13.874 -4.145 5.451 1.000 21.724 471 LEU BBB CA 1
ATOM 1703 C C . LEU B 1 67 ? 14.012 -4.037 6.975 1.000 22.980 471 LEU BBB C 1
ATOM 1704 O O . LEU B 1 67 ? 14.922 -4.687 7.536 1.000 22.495 471 LEU BBB O 1
ATOM 1720 N N . THR B 1 68 ? 13.137 -3.244 7.606 1.000 24.166 472 THR BBB N 1
ATOM 1721 C CA . THR B 1 68 ? 13.228 -2.842 9.033 1.000 26.394 472 THR BBB CA 1
ATOM 1722 C C . THR B 1 68 ? 12.338 -3.732 9.910 1.000 27.805 472 THR BBB C 1
ATOM 1723 O O . THR B 1 68 ? 11.158 -3.892 9.575 1.000 28.567 472 THR BBB O 1
ATOM 1734 N N . TYR B 1 69 ? 12.880 -4.239 11.019 1.000 28.911 473 TYR BBB N 1
ATOM 1735 C CA . TYR B 1 69 ? 12.160 -5.060 12.024 1.000 29.957 473 TYR BBB CA 1
ATOM 1736 C C . TYR B 1 69 ? 12.163 -4.330 13.373 1.000 32.424 473 TYR BBB C 1
ATOM 1737 O O . TYR B 1 69 ? 13.252 -3.957 13.852 1.000 30.655 473 TYR BBB O 1
ATOM 1755 N N . MET B 1 70 ? 10.977 -4.160 13.970 1.000 36.938 474 MET BBB N 1
ATOM 1756 C CA . MET B 1 70 ? 10.766 -3.570 15.321 1.000 39.458 474 MET BBB CA 1
ATOM 1757 C C . MET B 1 70 ? 11.035 -4.624 16.398 1.000 39.550 474 MET BBB C 1
ATOM 1758 O O . MET B 1 70 ? 10.590 -5.753 16.226 1.000 36.815 474 MET BBB O 1
ATOM 1772 N N . SER B 1 71 ? 11.721 -4.231 17.473 1.000 44.908 475 SER BBB N 1
ATOM 1773 C CA . SER B 1 71 ? 12.176 -5.106 18.585 1.000 47.853 475 SER BBB CA 1
ATOM 1774 C C . SER B 1 71 ? 12.673 -6.440 18.015 1.000 47.984 475 SER BBB C 1
ATOM 1775 O O . SER B 1 71 ? 13.485 -7.123 18.623 1.000 48.209 475 SER BBB O 1
#